Protein AF-A0A1M3JZM6-F1 (afdb_monomer)

Solvent-accessible surface area (backbone atoms only — not comparable to full-atom values): 5531 Å² total; per-residue (Å²): 134,84,77,76,79,85,70,76,58,92,86,54,74,55,68,68,52,48,51,19,42,54,63,40,50,57,94,58,58,71,65,56,55,50,51,37,51,48,56,57,56,74,65,57,52,53,99,90,44,80,66,83,76,86,51,59,87,61,45,38,72,78,74,34,61,72,69,45,24,52,50,41,49,37,26,22,59,58,29,72,74,68,43,57,63,93,70,68,126

Structure (mmCIF, N/CA/C/O backbone):
data_AF-A0A1M3JZM6-F1
#
_entry.id   AF-A0A1M3JZM6-F1
#
loop_
_atom_site.group_PDB
_atom_site.id
_atom_site.type_symbol
_atom_site.label_atom_id
_atom_site.label_alt_id
_atom_site.label_comp_id
_atom_site.label_asym_id
_atom_site.label_entity_id
_atom_site.label_seq_id
_atom_site.pdbx_PDB_ins_code
_atom_site.Cartn_x
_atom_site.Cartn_y
_atom_site.Cartn_z
_atom_site.occupancy
_atom_site.B_iso_or_equiv
_atom_site.auth_seq_id
_atom_site.auth_comp_id
_atom_site.auth_asym_id
_atom_site.auth_atom_id
_atom_site.pdbx_PDB_model_num
ATOM 1 N N . MET A 1 1 ? 5.981 42.603 3.646 1.00 43.94 1 MET A N 1
ATOM 2 C CA . MET A 1 1 ? 6.361 41.411 4.432 1.00 43.94 1 MET A CA 1
ATOM 3 C C . MET A 1 1 ? 6.289 40.217 3.505 1.00 43.94 1 MET A C 1
ATOM 5 O O . MET A 1 1 ? 5.199 39.807 3.128 1.00 43.94 1 MET A O 1
ATOM 9 N N . THR A 1 2 ? 7.436 39.746 3.034 1.00 48.28 2 THR A N 1
ATOM 10 C CA . THR A 1 2 ? 7.533 38.559 2.185 1.00 48.28 2 THR A CA 1
ATOM 11 C C . THR A 1 2 ? 7.270 37.357 3.084 1.00 48.28 2 THR A C 1
ATOM 13 O O . THR A 1 2 ? 8.067 37.069 3.969 1.00 48.28 2 THR A O 1
ATOM 16 N N . SER A 1 3 ? 6.112 36.713 2.942 1.00 56.09 3 SER A N 1
ATOM 17 C CA . SER A 1 3 ? 5.861 35.438 3.613 1.00 56.09 3 SER A CA 1
ATOM 18 C C . SER A 1 3 ? 6.816 34.417 3.003 1.00 56.09 3 SER A C 1
ATOM 20 O O . SER A 1 3 ? 6.647 34.025 1.847 1.00 56.09 3 SER A O 1
ATOM 22 N N . GLU A 1 4 ? 7.849 34.023 3.747 1.00 60.09 4 GLU A N 1
ATOM 23 C CA . GLU A 1 4 ? 8.590 32.810 3.421 1.00 60.09 4 GLU A CA 1
ATOM 24 C C . GLU A 1 4 ? 7.594 31.649 3.448 1.00 60.09 4 GLU A C 1
ATOM 26 O O . GLU A 1 4 ? 7.004 31.321 4.479 1.00 60.09 4 GLU A O 1
ATOM 31 N N . LYS A 1 5 ? 7.344 31.059 2.276 1.00 65.88 5 LYS A N 1
ATOM 32 C CA . LYS A 1 5 ? 6.562 29.831 2.165 1.00 65.88 5 LYS A CA 1
ATOM 33 C C . LYS A 1 5 ? 7.405 28.698 2.733 1.00 65.88 5 LYS A C 1
ATOM 35 O O . LYS A 1 5 ? 8.205 28.108 2.011 1.00 65.88 5 LYS A O 1
ATOM 40 N N . TYR A 1 6 ? 7.204 28.374 4.005 1.00 69.81 6 TYR A N 1
ATOM 41 C CA . TYR A 1 6 ? 7.677 27.109 4.550 1.00 69.81 6 TYR A CA 1
ATOM 42 C C . TYR A 1 6 ? 7.049 25.967 3.743 1.00 69.81 6 TYR A C 1
ATOM 44 O O . TYR A 1 6 ? 5.825 25.860 3.640 1.00 69.81 6 TYR A O 1
ATOM 52 N N . GLN A 1 7 ? 7.891 25.142 3.125 1.00 69.38 7 GLN A N 1
ATOM 53 C CA . GLN A 1 7 ? 7.482 23.903 2.475 1.00 69.38 7 GLN A CA 1
ATOM 54 C C . GLN A 1 7 ? 7.950 22.736 3.336 1.00 69.38 7 GLN A C 1
ATOM 56 O O . GLN A 1 7 ? 9.058 22.757 3.871 1.00 69.38 7 GLN A O 1
ATOM 61 N N . LEU A 1 8 ? 7.096 21.723 3.480 1.00 72.56 8 LEU A N 1
ATOM 62 C CA . LEU A 1 8 ? 7.500 20.459 4.085 1.00 72.56 8 LEU A CA 1
ATOM 63 C C . LEU A 1 8 ? 8.646 19.858 3.264 1.00 72.56 8 LEU A C 1
ATOM 65 O O . LEU A 1 8 ? 8.649 19.957 2.034 1.00 72.56 8 LEU A O 1
ATOM 69 N N . SER A 1 9 ? 9.612 19.232 3.939 1.00 76.19 9 SER A N 1
ATOM 70 C CA . SER A 1 9 ? 10.627 18.444 3.245 1.00 76.19 9 SER A CA 1
ATOM 71 C C . SER A 1 9 ? 9.951 17.327 2.449 1.00 76.19 9 SER A C 1
ATOM 73 O O . SER A 1 9 ? 8.905 16.816 2.848 1.00 76.19 9 SER A O 1
ATOM 75 N N . ALA A 1 10 ? 10.549 16.942 1.320 1.00 74.31 10 ALA A N 1
ATOM 76 C CA . ALA A 1 10 ? 9.972 15.953 0.405 1.00 74.31 10 ALA A CA 1
ATOM 77 C C . ALA A 1 10 ? 9.654 14.599 1.075 1.00 74.31 10 ALA A C 1
ATOM 79 O O . ALA A 1 10 ? 8.797 13.862 0.594 1.00 74.31 10 ALA A O 1
ATOM 80 N N . ASP A 1 11 ? 10.325 14.290 2.186 1.00 74.31 11 ASP A N 1
ATOM 81 C CA . ASP A 1 11 ? 10.135 13.059 2.954 1.00 74.31 11 ASP A CA 1
ATOM 82 C C . ASP A 1 11 ? 8.958 13.112 3.941 1.00 74.31 11 ASP A C 1
ATOM 84 O O . ASP A 1 11 ? 8.560 12.072 4.471 1.00 74.31 11 ASP A O 1
ATOM 88 N N . ILE A 1 12 ? 8.396 14.295 4.212 1.00 80.69 12 ILE A N 1
ATOM 89 C CA . ILE A 1 12 ? 7.246 14.444 5.104 1.00 80.69 12 ILE A CA 1
ATOM 90 C C . ILE A 1 12 ? 5.963 14.371 4.265 1.00 80.69 12 ILE A C 1
ATOM 92 O O . ILE A 1 12 ? 5.755 15.214 3.386 1.00 80.69 12 ILE A O 1
ATOM 96 N N . PRO A 1 13 ? 5.072 13.396 4.526 1.00 81.25 13 PRO A N 1
ATOM 97 C CA . PRO A 1 13 ? 3.816 13.298 3.800 1.00 81.25 13 PRO A CA 1
ATOM 98 C C . PRO A 1 13 ? 2.930 14.511 4.090 1.00 81.25 13 PRO A C 1
ATOM 100 O O . PRO A 1 13 ? 2.962 15.097 5.176 1.00 81.25 13 PRO A O 1
ATOM 103 N N . LYS A 1 14 ? 2.069 14.859 3.132 1.00 85.75 14 LYS A N 1
ATOM 104 C CA . LYS A 1 14 ? 1.005 15.833 3.390 1.00 85.75 14 LYS A CA 1
ATOM 105 C C . LYS A 1 14 ? 0.059 15.271 4.447 1.00 85.75 14 LYS A C 1
ATOM 107 O O . LYS A 1 14 ? -0.152 14.060 4.522 1.00 85.75 14 LYS A O 1
ATOM 112 N N . PHE A 1 15 ? -0.552 16.158 5.229 1.00 87.19 15 PHE A N 1
ATOM 113 C CA . PHE A 1 15 ? -1.483 15.761 6.287 1.00 87.19 15 PHE A CA 1
ATOM 114 C C . PHE A 1 15 ? -2.600 14.841 5.773 1.00 87.19 15 PHE A C 1
ATOM 116 O O . PHE A 1 15 ? -2.877 13.820 6.396 1.00 87.19 15 PHE A O 1
ATOM 123 N N . ASP A 1 16 ? -3.185 15.150 4.614 1.00 86.06 16 ASP A N 1
ATOM 124 C CA . ASP A 1 16 ? -4.252 14.335 4.022 1.00 86.06 16 ASP A CA 1
ATOM 125 C C . ASP A 1 16 ? -3.787 12.916 3.674 1.00 86.06 16 ASP A C 1
ATOM 127 O O . ASP A 1 16 ? -4.514 11.954 3.918 1.00 86.06 16 ASP A O 1
ATOM 131 N N . ASP A 1 17 ? -2.564 12.779 3.159 1.00 85.69 17 ASP A N 1
ATOM 132 C CA . ASP A 1 17 ? -1.982 11.490 2.786 1.00 85.69 17 ASP A CA 1
ATOM 133 C C . ASP A 1 17 ? -1.683 10.656 4.042 1.00 85.69 17 ASP A C 1
ATOM 135 O O . ASP A 1 17 ? -2.034 9.476 4.112 1.00 85.69 17 ASP A O 1
ATOM 139 N N . ALA A 1 18 ? -1.114 11.286 5.077 1.00 88.44 18 ALA A N 1
ATOM 140 C CA . ALA A 1 18 ? -0.867 10.652 6.370 1.00 88.44 18 ALA A CA 1
ATOM 141 C C . ALA A 1 18 ? -2.175 10.224 7.052 1.00 88.44 18 ALA A C 1
ATOM 143 O O . ALA A 1 18 ? -2.297 9.094 7.524 1.00 88.44 18 ALA A O 1
ATOM 144 N N . ARG A 1 19 ? -3.187 11.098 7.064 1.00 89.94 19 ARG A N 1
ATOM 145 C CA . ARG A 1 19 ? -4.509 10.803 7.624 1.00 89.94 19 ARG A CA 1
ATOM 146 C C . A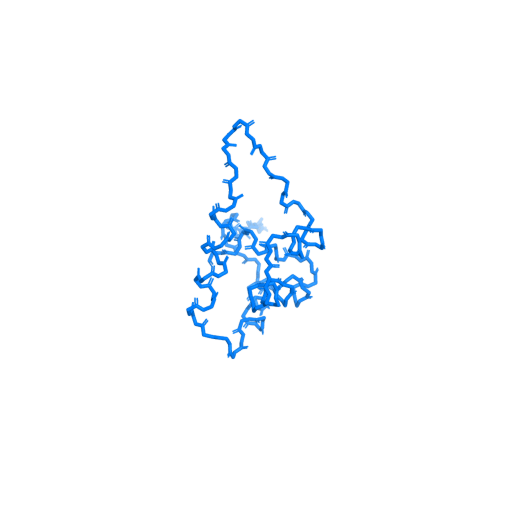RG A 1 19 ? -5.181 9.650 6.884 1.00 89.94 19 ARG A C 1
ATOM 148 O O . ARG A 1 19 ? -5.727 8.755 7.525 1.00 89.94 19 ARG A O 1
ATOM 155 N N . ALA A 1 20 ? -5.140 9.653 5.553 1.00 87.44 20 ALA A N 1
ATOM 156 C CA . ALA A 1 20 ? -5.704 8.575 4.752 1.00 87.44 20 ALA A CA 1
ATOM 157 C C . ALA A 1 20 ? -5.000 7.238 5.007 1.00 87.44 20 ALA A C 1
ATOM 159 O O . ALA A 1 20 ? -5.667 6.211 5.140 1.00 87.44 20 ALA A O 1
ATOM 160 N N . PHE A 1 21 ? -3.672 7.256 5.136 1.00 88.56 21 PHE A N 1
ATOM 161 C CA . PHE A 1 21 ? -2.898 6.081 5.517 1.00 88.56 21 PHE A CA 1
ATOM 162 C C . PHE A 1 21 ? -3.307 5.550 6.898 1.00 88.56 21 PHE A C 1
ATOM 164 O O . PHE A 1 21 ? -3.596 4.362 7.018 1.00 88.56 21 PHE A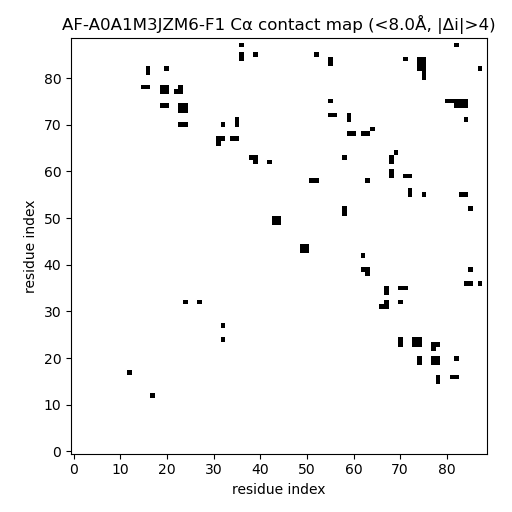 O 1
ATOM 171 N N . LEU A 1 22 ? -3.415 6.419 7.912 1.00 90.00 22 LEU A N 1
ATOM 172 C CA . LEU A 1 22 ? -3.830 6.030 9.267 1.00 90.00 22 LEU A CA 1
ATOM 173 C C . LEU A 1 22 ? -5.218 5.371 9.283 1.00 90.00 22 LEU A C 1
ATOM 175 O O . LEU A 1 22 ? -5.390 4.330 9.908 1.00 90.00 22 LEU A O 1
ATOM 179 N N . ILE A 1 23 ? -6.180 5.917 8.534 1.00 89.81 23 ILE A N 1
ATOM 180 C CA . ILE A 1 23 ? -7.519 5.320 8.376 1.00 89.81 23 ILE A CA 1
ATOM 181 C C . ILE A 1 23 ? -7.442 3.970 7.645 1.00 89.81 23 ILE A C 1
ATOM 183 O O . ILE A 1 23 ? -8.182 3.034 7.949 1.00 89.81 23 ILE A O 1
ATOM 187 N N . ALA A 1 24 ? -6.553 3.837 6.660 1.00 87.50 24 ALA A N 1
ATOM 188 C CA . ALA A 1 24 ? -6.397 2.592 5.921 1.00 87.50 24 ALA A CA 1
ATOM 189 C C . ALA A 1 24 ? -5.834 1.461 6.793 1.00 87.50 24 ALA A C 1
ATOM 191 O O . ALA A 1 24 ? -6.276 0.321 6.663 1.00 87.50 24 ALA A O 1
ATOM 192 N N . ILE A 1 25 ? -4.905 1.757 7.698 1.00 88.50 25 ILE A N 1
ATOM 193 C CA . ILE A 1 25 ? -4.312 0.749 8.589 1.00 88.50 25 ILE A CA 1
ATOM 194 C C . ILE A 1 25 ? -5.081 0.573 9.905 1.00 88.50 25 ILE A C 1
ATOM 196 O O . ILE A 1 25 ? -4.731 -0.290 10.704 1.00 88.50 25 ILE A O 1
ATOM 200 N N . GLU A 1 26 ? -6.131 1.362 10.137 1.00 90.75 26 GLU A N 1
ATOM 201 C CA . GLU A 1 26 ? -6.961 1.254 11.335 1.00 90.75 26 GLU A CA 1
ATOM 202 C C . GLU A 1 26 ? -7.524 -0.169 11.493 1.00 90.75 26 GLU A C 1
ATOM 204 O O . GLU A 1 26 ? -8.089 -0.745 10.552 1.00 90.75 26 GLU A O 1
ATOM 209 N N . GLY A 1 27 ? -7.338 -0.731 12.693 1.00 90.38 27 GLY A N 1
ATOM 210 C CA . GLY A 1 27 ? -7.740 -2.092 13.053 1.00 90.38 27 GLY A CA 1
ATOM 211 C C . GLY A 1 27 ? -6.810 -3.204 12.553 1.00 90.38 27 GLY A C 1
ATOM 212 O O . GLY A 1 27 ? -7.017 -4.364 12.905 1.00 90.38 27 GLY A O 1
ATOM 213 N N . GLU A 1 28 ? -5.781 -2.886 11.765 1.00 91.50 28 GLU A N 1
ATOM 214 C CA . GLU A 1 28 ? -4.794 -3.862 11.301 1.00 91.50 28 GLU A CA 1
ATOM 215 C C . GLU A 1 28 ? -3.629 -3.970 12.293 1.00 91.50 28 GLU A C 1
ATOM 217 O O . GLU A 1 28 ? -3.203 -2.990 12.906 1.00 91.50 28 GLU A O 1
ATOM 222 N N . SER A 1 29 ? -3.070 -5.171 12.449 1.00 92.06 29 SER A N 1
ATOM 223 C CA . SER A 1 29 ? -1.871 -5.346 13.266 1.00 92.06 29 SER A CA 1
ATOM 224 C C . SER A 1 29 ? -0.636 -4.775 12.566 1.00 92.06 29 SER A C 1
ATOM 226 O O . SER A 1 29 ? -0.457 -4.890 11.350 1.00 92.06 29 SER A O 1
ATOM 228 N N . GLN A 1 30 ? 0.296 -4.250 13.364 1.00 90.81 30 GLN A N 1
ATOM 229 C CA . GLN A 1 30 ? 1.606 -3.810 12.876 1.00 90.81 30 GLN A CA 1
ATOM 230 C C . GLN A 1 30 ? 2.357 -4.929 12.128 1.00 90.81 30 GLN A C 1
ATOM 232 O O . GLN A 1 30 ? 3.132 -4.650 11.210 1.00 90.81 30 GLN A O 1
ATOM 237 N N . SER A 1 31 ? 2.125 -6.197 12.493 1.00 93.44 31 SER A N 1
ATOM 238 C CA . SER A 1 31 ? 2.742 -7.346 11.824 1.00 93.44 31 SER A CA 1
ATOM 239 C C . 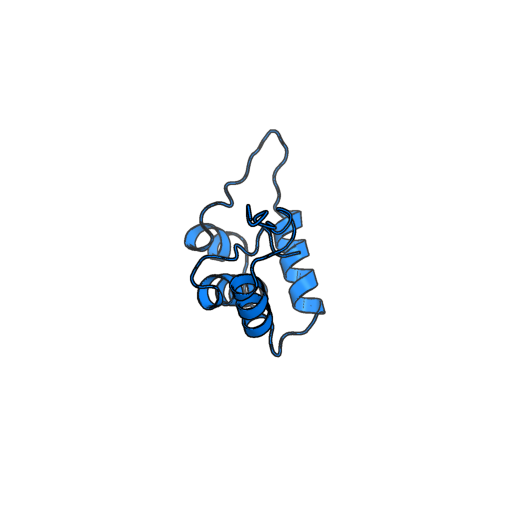SER A 1 31 ? 2.337 -7.444 10.353 1.00 93.44 31 SER A C 1
ATOM 241 O O . SER A 1 31 ? 3.211 -7.616 9.513 1.00 93.44 31 SER A O 1
ATOM 243 N N . ILE A 1 32 ? 1.062 -7.226 10.016 1.00 92.50 32 ILE A N 1
ATOM 244 C CA . ILE A 1 32 ? 0.578 -7.290 8.626 1.00 92.50 32 ILE A CA 1
ATOM 245 C C . ILE A 1 32 ? 1.186 -6.164 7.800 1.00 92.50 32 ILE A C 1
ATOM 247 O O . ILE A 1 32 ? 1.581 -6.378 6.657 1.00 92.50 32 ILE 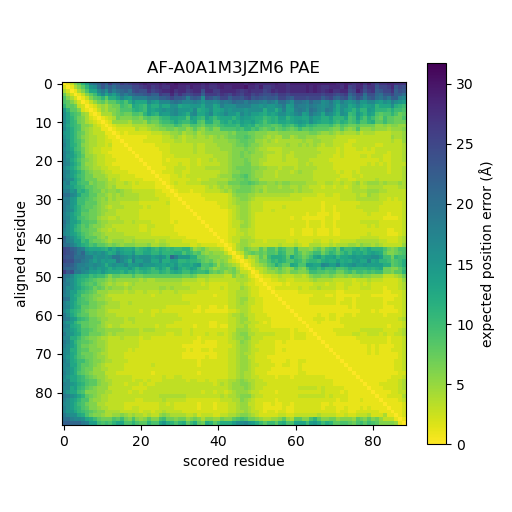A O 1
ATOM 251 N N . TYR A 1 33 ? 1.307 -4.967 8.377 1.00 92.00 33 TYR A N 1
ATOM 252 C CA . TYR A 1 33 ? 1.983 -3.860 7.707 1.00 92.00 33 TYR A CA 1
ATOM 253 C C . TYR A 1 33 ? 3.458 -4.192 7.421 1.00 92.00 33 TYR A C 1
ATOM 255 O O . TYR A 1 33 ? 3.957 -3.968 6.313 1.00 92.00 33 TYR A O 1
ATOM 263 N N . ARG A 1 34 ? 4.162 -4.799 8.386 1.00 93.38 34 ARG A N 1
ATOM 264 C CA . ARG A 1 34 ? 5.531 -5.300 8.180 1.00 93.38 34 ARG A CA 1
ATOM 265 C C . ARG A 1 34 ? 5.601 -6.392 7.115 1.00 93.38 34 ARG A C 1
ATOM 267 O O . ARG A 1 34 ? 6.486 -6.350 6.268 1.00 93.38 34 ARG A O 1
ATOM 274 N N . GLU A 1 35 ? 4.682 -7.348 7.127 1.00 95.31 35 GLU A N 1
ATOM 275 C CA . GLU A 1 35 ? 4.613 -8.410 6.119 1.00 95.31 35 GLU A CA 1
ATOM 276 C C . GLU A 1 35 ? 4.369 -7.836 4.721 1.00 95.31 35 GLU A C 1
ATOM 278 O O . GLU A 1 35 ? 5.089 -8.181 3.788 1.00 95.31 35 GLU A O 1
ATOM 283 N N . MET A 1 36 ? 3.429 -6.897 4.582 1.00 95.12 36 MET A N 1
ATOM 284 C CA . MET A 1 36 ? 3.129 -6.205 3.327 1.00 95.12 36 MET A CA 1
ATOM 285 C C . MET A 1 36 ? 4.363 -5.469 2.796 1.00 95.12 36 MET A C 1
ATOM 287 O O . MET A 1 36 ? 4.758 -5.657 1.646 1.00 95.12 36 MET A O 1
ATOM 291 N N . THR A 1 37 ? 5.007 -4.656 3.637 1.00 93.31 37 THR A N 1
ATOM 292 C CA . THR A 1 37 ? 6.201 -3.896 3.237 1.00 93.31 37 THR A CA 1
ATOM 293 C C . THR A 1 37 ? 7.376 -4.811 2.886 1.00 93.31 37 THR A C 1
ATOM 295 O O . THR A 1 37 ? 8.088 -4.532 1.919 1.00 93.31 37 THR A O 1
ATOM 298 N N . ASN A 1 38 ? 7.559 -5.926 3.597 1.00 94.00 38 ASN A N 1
ATOM 299 C CA . ASN A 1 38 ? 8.568 -6.934 3.272 1.00 94.00 38 ASN A CA 1
ATOM 300 C C . ASN A 1 38 ? 8.258 -7.661 1.958 1.00 94.00 38 ASN A C 1
ATOM 302 O O . ASN A 1 38 ? 9.158 -7.807 1.136 1.00 94.00 38 ASN A O 1
ATOM 306 N N . ALA A 1 39 ? 7.003 -8.052 1.721 1.00 94.75 39 ALA A N 1
ATOM 307 C CA . ALA A 1 39 ? 6.581 -8.702 0.482 1.00 94.75 39 ALA A CA 1
ATOM 308 C C . ALA A 1 39 ? 6.805 -7.797 -0.739 1.00 94.75 39 ALA A C 1
ATOM 310 O O . ALA A 1 39 ? 7.330 -8.249 -1.754 1.00 94.75 39 ALA A O 1
ATOM 311 N N . ILE A 1 40 ? 6.489 -6.503 -0.625 1.00 93.75 40 ILE A N 1
ATOM 312 C CA . ILE A 1 40 ? 6.755 -5.517 -1.682 1.00 93.75 40 ILE A CA 1
ATOM 313 C C . ILE A 1 40 ? 8.266 -5.320 -1.882 1.00 93.75 40 ILE A C 1
ATOM 315 O O . ILE A 1 40 ? 8.743 -5.236 -3.014 1.00 93.75 40 ILE A O 1
ATOM 319 N N . ARG A 1 41 ? 9.050 -5.245 -0.796 1.00 90.25 41 ARG A N 1
ATOM 320 C CA . ARG A 1 41 ? 10.514 -5.093 -0.871 1.00 90.25 41 ARG A CA 1
ATOM 321 C C . ARG A 1 41 ? 11.198 -6.311 -1.487 1.00 90.25 41 ARG A C 1
ATOM 323 O O . ARG A 1 41 ? 12.118 -6.114 -2.271 1.00 90.25 41 ARG A O 1
ATOM 330 N N . GLY A 1 42 ? 10.747 -7.522 -1.165 1.00 90.50 42 GLY A N 1
ATOM 331 C CA . GLY A 1 42 ? 11.298 -8.777 -1.686 1.00 90.50 42 GLY A CA 1
ATOM 332 C C . GLY A 1 42 ? 11.065 -8.980 -3.183 1.00 90.50 42 GLY A C 1
ATOM 333 O O . GLY A 1 42 ? 11.748 -9.781 -3.805 1.00 90.50 42 GLY A O 1
ATOM 334 N N . GLN A 1 43 ? 10.141 -8.220 -3.768 1.00 89.06 43 GLN A N 1
ATOM 335 C CA . GLN A 1 43 ? 9.854 -8.223 -5.202 1.00 89.06 43 GLN A CA 1
ATOM 336 C C . GLN A 1 43 ? 10.517 -7.062 -5.950 1.00 89.06 43 GLN A C 1
ATOM 338 O O . GLN A 1 43 ? 10.252 -6.856 -7.135 1.00 89.06 43 GLN A O 1
ATOM 343 N N . ARG A 1 44 ? 11.355 -6.263 -5.275 1.00 79.19 44 ARG A N 1
ATOM 344 C CA . ARG A 1 44 ? 12.171 -5.254 -5.953 1.00 79.19 44 ARG A CA 1
ATOM 345 C C . ARG A 1 44 ? 13.157 -5.987 -6.859 1.00 79.19 44 ARG A C 1
ATOM 347 O O . ARG A 1 44 ? 13.956 -6.777 -6.370 1.00 79.19 44 ARG A O 1
ATOM 354 N N . GLY A 1 45 ? 13.076 -5.720 -8.160 1.00 69.88 45 GLY A N 1
ATOM 355 C CA . GLY A 1 45 ? 14.068 -6.200 -9.115 1.00 69.88 45 GLY A CA 1
ATOM 356 C C . GLY A 1 45 ? 15.462 -5.633 -8.835 1.00 69.88 45 GLY A C 1
ATOM 357 O O . GLY A 1 45 ? 15.668 -4.843 -7.906 1.00 69.88 45 GLY A O 1
ATOM 358 N N . SER A 1 46 ? 16.435 -6.049 -9.637 1.00 71.38 46 SER A N 1
ATOM 359 C CA . SER A 1 46 ? 17.787 -5.490 -9.602 1.00 71.38 46 SER A CA 1
ATOM 360 C C . SER A 1 46 ? 17.842 -4.171 -10.387 1.00 71.38 46 SER A C 1
ATOM 362 O O . SER A 1 46 ? 16.938 -3.885 -11.171 1.00 71.38 46 SER A O 1
ATOM 364 N N . PRO A 1 47 ? 18.904 -3.357 -10.249 1.00 69.56 47 PRO A N 1
ATOM 365 C CA . PRO A 1 47 ? 19.117 -2.199 -11.124 1.00 69.56 47 PRO A CA 1
ATOM 366 C C . PRO A 1 47 ? 19.084 -2.530 -12.630 1.00 69.56 47 PRO A C 1
ATOM 368 O O . PRO A 1 47 ? 18.851 -1.642 -13.444 1.00 69.56 47 PRO A O 1
ATOM 371 N N . GLN A 1 48 ? 19.321 -3.794 -12.996 1.00 74.38 48 GLN A N 1
ATOM 372 C CA . GLN A 1 48 ? 19.279 -4.311 -14.363 1.00 74.38 48 GLN A CA 1
ATOM 373 C C . GLN A 1 48 ? 17.886 -4.805 -14.794 1.00 74.38 48 GLN A C 1
ATOM 375 O O . GLN A 1 48 ? 17.665 -4.984 -15.987 1.00 74.38 48 GLN A O 1
ATOM 380 N N . ASP A 1 49 ? 16.957 -5.002 -13.855 1.00 74.38 49 ASP A N 1
ATOM 381 C CA . ASP A 1 49 ? 15.588 -5.459 -14.109 1.00 74.38 49 ASP A CA 1
ATOM 382 C C . ASP A 1 49 ? 14.593 -4.589 -13.327 1.00 74.38 49 ASP A C 1
ATOM 384 O O . ASP A 1 49 ? 14.147 -4.901 -12.216 1.00 74.38 49 ASP A O 1
ATOM 388 N N . ASN A 1 50 ? 14.307 -3.412 -13.888 1.00 75.31 50 ASN A N 1
ATOM 389 C CA . ASN A 1 50 ? 13.440 -2.431 -13.251 1.00 75.31 50 ASN A CA 1
ATOM 390 C C . ASN A 1 50 ? 11.976 -2.862 -13.331 1.00 75.31 50 ASN A C 1
ATOM 392 O O . ASN A 1 50 ? 11.301 -2.718 -14.348 1.00 75.31 50 ASN A O 1
ATOM 396 N N . VAL A 1 51 ? 11.460 -3.305 -12.192 1.00 84.38 51 VAL A N 1
ATOM 397 C CA . VAL A 1 51 ? 10.038 -3.585 -12.018 1.00 84.38 51 VAL A CA 1
ATOM 398 C C . VAL A 1 51 ? 9.226 -2.285 -12.037 1.00 84.38 51 VAL A C 1
ATOM 400 O O . VAL A 1 51 ? 9.516 -1.352 -11.284 1.00 84.38 51 VAL A O 1
ATOM 403 N N . ASN A 1 52 ? 8.167 -2.239 -12.850 1.00 88.88 52 ASN A N 1
ATOM 404 C CA . ASN A 1 52 ? 7.215 -1.129 -12.868 1.00 88.88 52 ASN A CA 1
ATOM 405 C C . 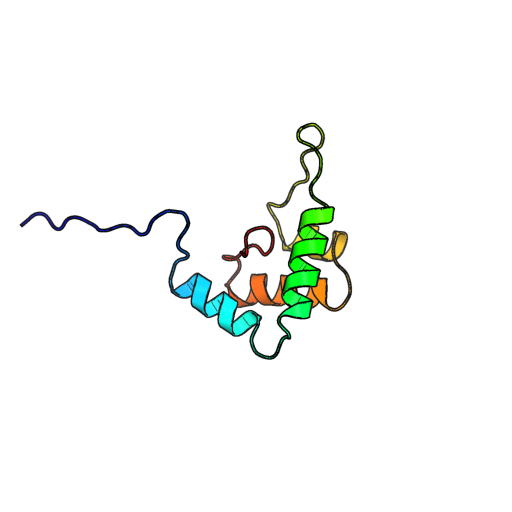ASN A 1 52 ? 6.304 -1.163 -11.624 1.00 88.88 52 ASN A C 1
ATOM 407 O O . ASN A 1 52 ? 5.567 -2.123 -11.410 1.00 88.88 52 ASN A O 1
ATOM 411 N N . TRP A 1 53 ? 6.339 -0.093 -10.824 1.00 91.88 53 TRP A N 1
ATOM 412 C CA . TRP A 1 53 ? 5.514 0.091 -9.617 1.00 91.88 53 TRP A CA 1
ATOM 413 C C . TRP A 1 53 ? 4.523 1.260 -9.734 1.00 91.88 53 TRP A C 1
ATOM 415 O O . TRP A 1 53 ? 3.914 1.666 -8.739 1.00 91.88 53 TRP A O 1
ATOM 425 N N . THR A 1 54 ? 4.390 1.838 -10.929 1.00 92.75 54 THR A N 1
ATOM 426 C CA . THR A 1 54 ? 3.694 3.114 -11.142 1.00 92.75 54 THR A CA 1
ATOM 427 C C . THR A 1 54 ? 2.184 2.991 -10.969 1.00 92.75 54 THR A C 1
ATOM 429 O O . THR A 1 54 ? 1.576 3.913 -10.436 1.00 92.75 54 THR A O 1
ATOM 432 N N . ASN A 1 55 ? 1.588 1.857 -11.361 1.00 95.50 55 ASN A N 1
ATOM 433 C CA . ASN A 1 55 ? 0.141 1.644 -11.300 1.00 95.50 55 ASN A CA 1
ATOM 434 C C . ASN A 1 55 ? -0.252 0.555 -10.279 1.00 95.50 55 ASN A C 1
ATOM 436 O O . ASN A 1 55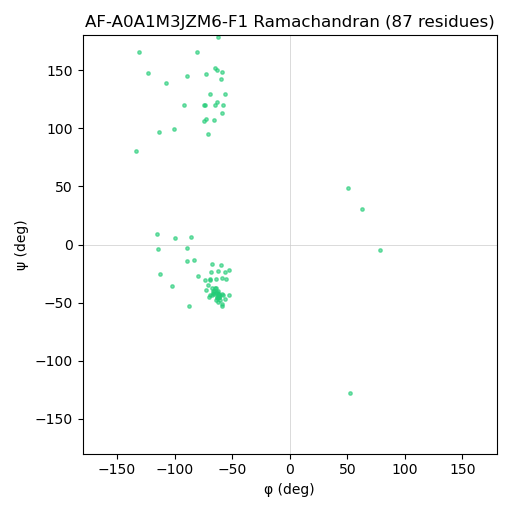 ? -0.220 -0.630 -10.618 1.00 95.50 55 ASN A O 1
ATOM 440 N N . PRO A 1 56 ? -0.643 0.921 -9.040 1.00 96.56 56 PRO A N 1
ATOM 441 C CA . PRO A 1 56 ? -1.085 -0.041 -8.030 1.00 96.56 56 PRO A CA 1
ATOM 442 C C . PRO A 1 56 ? -2.280 -0.897 -8.436 1.00 96.56 56 PRO A C 1
ATOM 444 O O . PRO A 1 56 ? -2.353 -2.044 -8.005 1.00 96.56 56 PRO A O 1
ATOM 447 N N . ASN A 1 57 ? -3.164 -0.401 -9.304 1.00 97.31 57 ASN A N 1
ATOM 448 C CA . ASN A 1 57 ? -4.290 -1.202 -9.790 1.00 97.31 57 ASN A CA 1
ATOM 449 C C . ASN A 1 57 ? -3.832 -2.424 -10.598 1.00 97.31 57 ASN A C 1
ATOM 451 O O . ASN A 1 57 ? -4.513 -3.443 -10.584 1.00 97.31 57 ASN A O 1
ATOM 455 N N . GLU A 1 58 ? -2.682 -2.328 -11.269 1.00 96.38 58 GLU A N 1
ATOM 456 C CA . GLU A 1 58 ? -2.092 -3.427 -12.037 1.00 96.38 58 GLU A CA 1
ATOM 457 C C . GLU A 1 58 ? -1.201 -4.301 -11.154 1.00 96.38 58 GLU A C 1
ATOM 459 O O . GLU A 1 58 ? -1.392 -5.508 -11.074 1.00 96.38 58 GLU A O 1
ATOM 464 N N . TRP A 1 59 ? -0.241 -3.708 -10.435 1.00 95.69 59 TRP A N 1
ATOM 465 C CA . TRP A 1 59 ? 0.767 -4.529 -9.763 1.00 95.69 59 TRP A CA 1
ATOM 466 C C . TRP A 1 59 ? 0.289 -5.148 -8.447 1.00 95.69 59 TRP A C 1
ATOM 468 O O . TRP A 1 59 ? 0.821 -6.189 -8.072 1.00 95.69 59 TRP A O 1
ATOM 478 N N . ILE A 1 60 ? -0.667 -4.553 -7.716 1.00 97.00 60 ILE A N 1
ATOM 479 C CA . ILE A 1 60 ? -1.154 -5.139 -6.452 1.00 97.00 60 ILE A CA 1
ATOM 480 C C . ILE A 1 60 ? -1.729 -6.550 -6.667 1.00 97.00 60 ILE A C 1
ATOM 482 O O . ILE A 1 60 ? -1.292 -7.450 -5.945 1.00 97.00 60 ILE A O 1
ATOM 486 N N . PRO A 1 61 ? -2.678 -6.781 -7.597 1.00 96.69 61 PRO A N 1
ATOM 487 C CA . PRO A 1 61 ? -3.259 -8.109 -7.789 1.00 96.69 61 PRO A CA 1
ATOM 488 C C . PRO A 1 61 ? -2.258 -9.108 -8.382 1.00 96.69 61 PRO A C 1
ATOM 490 O O . PRO A 1 61 ? -2.331 -10.290 -8.055 1.00 96.69 61 PRO A O 1
ATOM 493 N N . ASP A 1 62 ? -1.294 -8.641 -9.178 1.00 95.06 62 ASP A N 1
ATOM 494 C CA . ASP A 1 62 ? -0.272 -9.500 -9.787 1.00 95.06 62 ASP A CA 1
ATOM 495 C C . ASP A 1 62 ? 0.784 -9.983 -8.781 1.00 95.06 62 ASP A C 1
ATOM 497 O O . ASP A 1 62 ? 1.377 -11.050 -8.940 1.00 95.06 62 ASP A O 1
ATOM 501 N N . ARG A 1 63 ? 1.063 -9.178 -7.750 1.00 94.75 63 ARG A N 1
ATOM 502 C CA . ARG A 1 63 ? 2.231 -9.354 -6.866 1.00 94.75 63 ARG A CA 1
ATOM 503 C C . ARG A 1 63 ? 1.888 -9.749 -5.449 1.00 94.75 63 ARG A C 1
ATOM 505 O O . ARG A 1 63 ? 2.733 -10.292 -4.736 1.00 94.75 63 ARG A O 1
ATOM 512 N N . LEU A 1 64 ? 0.694 -9.400 -4.998 1.00 96.44 64 LEU A N 1
ATOM 513 C CA . LEU A 1 64 ? 0.249 -9.637 -3.639 1.00 96.44 64 LEU A CA 1
ATOM 514 C C . LEU A 1 64 ? -1.036 -10.445 -3.672 1.00 96.44 64 LEU A C 1
ATOM 516 O O . LEU A 1 64 ? -1.899 -10.269 -4.526 1.00 96.44 64 LEU A O 1
ATOM 520 N N . SER A 1 65 ? -1.206 -11.282 -2.659 1.00 95.62 65 SER A N 1
ATOM 521 C CA . SER A 1 65 ? -2.404 -12.088 -2.487 1.00 95.62 65 SER A CA 1
ATOM 522 C C . SER A 1 65 ? -2.943 -11.966 -1.064 1.00 95.62 65 SER A C 1
ATOM 524 O O . SER A 1 65 ? -2.298 -11.421 -0.158 1.00 95.62 65 SER A O 1
ATOM 526 N N . GLY A 1 66 ? -4.182 -12.424 -0.882 1.00 96.06 66 GLY A N 1
ATOM 527 C CA . GLY A 1 66 ? -4.847 -12.469 0.414 1.00 96.06 66 GLY A CA 1
ATOM 528 C C . GLY A 1 66 ? -4.835 -11.124 1.143 1.00 96.06 66 GLY A C 1
ATOM 529 O O . GLY A 1 66 ? -5.236 -10.086 0.613 1.00 96.06 66 GLY A O 1
ATOM 530 N N . ARG A 1 67 ? -4.374 -11.146 2.395 1.00 95.25 67 ARG A N 1
ATOM 531 C CA . ARG A 1 67 ? -4.442 -9.988 3.297 1.00 95.25 67 ARG A CA 1
ATOM 532 C C . ARG A 1 67 ? -3.511 -8.847 2.894 1.00 95.25 67 ARG A C 1
ATOM 534 O O . ARG A 1 67 ? -3.863 -7.693 3.115 1.00 95.25 67 ARG A O 1
ATOM 541 N N . LEU A 1 68 ? -2.369 -9.147 2.273 1.00 95.75 68 LEU A N 1
ATOM 542 C CA . LEU A 1 68 ? -1.399 -8.125 1.866 1.00 95.75 68 LEU A CA 1
ATOM 543 C C . LEU A 1 68 ? -1.907 -7.321 0.666 1.00 95.75 68 LEU A C 1
ATOM 545 O O . LEU A 1 68 ? -1.770 -6.098 0.639 1.00 95.75 68 LEU A O 1
ATOM 549 N N . SER A 1 69 ? -2.556 -8.002 -0.284 1.00 96.75 69 SER A N 1
ATOM 550 C CA . SER A 1 69 ? -3.250 -7.358 -1.402 1.00 96.75 69 SER A CA 1
ATOM 551 C C . SER A 1 69 ? -4.411 -6.499 -0.902 1.00 96.75 69 SER A C 1
ATOM 553 O O . SER A 1 69 ? -4.482 -5.313 -1.217 1.00 96.75 69 SER A O 1
ATOM 555 N N . LYS A 1 70 ? -5.247 -7.046 -0.005 1.00 95.69 70 LYS A N 1
ATOM 556 C CA . LYS A 1 70 ? -6.359 -6.306 0.613 1.00 95.69 70 LYS A CA 1
ATOM 557 C C . LYS A 1 70 ? -5.892 -5.032 1.323 1.00 95.69 70 LYS A C 1
ATOM 559 O O . LYS A 1 70 ? -6.501 -3.982 1.131 1.00 95.69 70 LYS A O 1
ATOM 564 N N . LEU A 1 71 ? -4.828 -5.107 2.126 1.00 95.06 71 LEU A N 1
ATOM 565 C CA . LEU A 1 71 ? -4.285 -3.935 2.816 1.00 95.06 71 LEU A CA 1
ATOM 566 C C . LEU A 1 71 ? -3.698 -2.915 1.829 1.00 95.06 71 LEU A 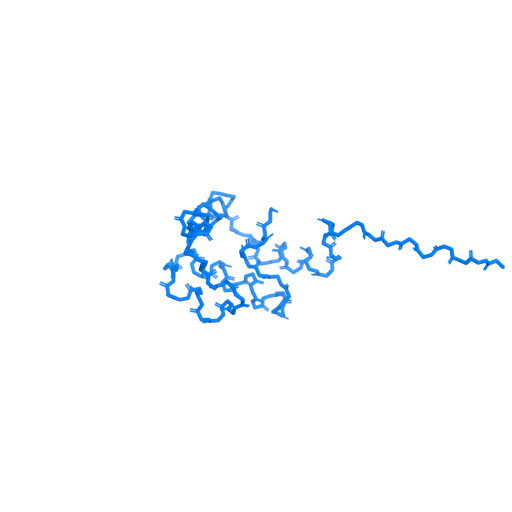C 1
ATOM 568 O O . LEU A 1 71 ? -3.964 -1.723 1.960 1.00 95.06 71 LEU A O 1
ATOM 572 N N . SER A 1 72 ? -2.966 -3.379 0.813 1.00 95.81 72 SER A N 1
ATOM 573 C CA . SER A 1 72 ? -2.384 -2.508 -0.218 1.00 95.81 72 SER A CA 1
ATOM 574 C C . SER A 1 72 ? -3.462 -1.750 -0.992 1.00 95.81 72 SER A C 1
ATOM 576 O O . SER A 1 72 ? -3.366 -0.532 -1.143 1.00 95.81 72 SER A O 1
ATOM 578 N N . PHE A 1 73 ? -4.533 -2.437 -1.399 1.00 96.56 73 PHE A N 1
ATOM 579 C CA . PHE A 1 73 ? -5.690 -1.796 -2.018 1.00 96.56 73 PHE A CA 1
ATOM 580 C C . PHE A 1 73 ? -6.394 -0.838 -1.060 1.00 96.56 73 PHE A C 1
ATOM 582 O O . PHE A 1 73 ? -6.734 0.270 -1.455 1.00 96.56 73 PHE A O 1
ATOM 589 N N . LYS A 1 74 ? -6.568 -1.203 0.217 1.00 94.75 74 LYS A N 1
ATOM 590 C CA . LYS A 1 74 ? -7.185 -0.309 1.209 1.00 94.75 74 LYS A CA 1
ATOM 591 C C . LYS A 1 74 ? -6.405 1.004 1.336 1.00 94.75 74 LYS A 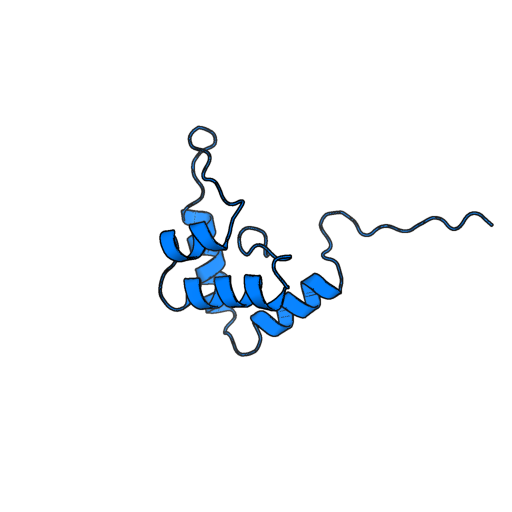C 1
ATOM 593 O O . LYS A 1 74 ? -7.030 2.058 1.344 1.00 94.75 74 LYS A O 1
ATOM 598 N N . VAL A 1 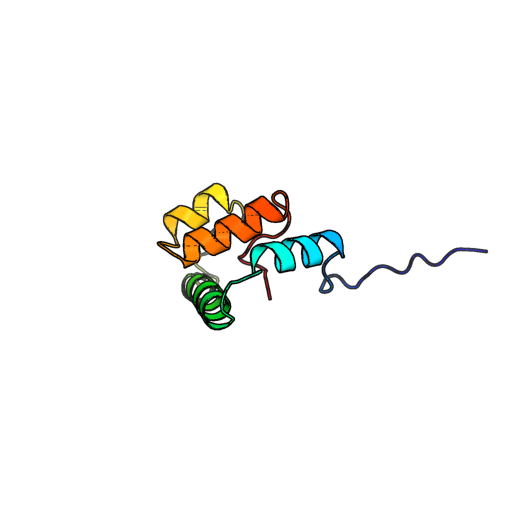75 ? -5.071 0.960 1.387 1.00 93.44 75 VAL A N 1
ATOM 599 C CA . VAL A 1 75 ? -4.211 2.161 1.412 1.00 93.44 75 VAL A CA 1
ATOM 600 C C . VAL A 1 75 ? -4.364 2.987 0.132 1.00 93.44 75 VAL A C 1
ATOM 602 O O . VAL A 1 75 ? -4.551 4.205 0.199 1.00 93.44 75 VAL A O 1
ATOM 605 N N . TRP A 1 76 ? -4.335 2.332 -1.027 1.00 95.50 76 TRP A N 1
ATOM 606 C CA . TRP A 1 76 ? -4.461 2.986 -2.328 1.00 95.50 76 TRP A CA 1
ATOM 607 C C . TRP A 1 76 ? -5.818 3.684 -2.508 1.00 95.50 76 TRP A C 1
ATOM 609 O O . TRP A 1 76 ? -5.870 4.876 -2.806 1.00 95.50 76 TRP A O 1
ATOM 619 N N . GLU A 1 77 ? -6.913 2.984 -2.222 1.00 94.00 77 GLU A N 1
ATOM 620 C CA . GLU A 1 77 ? -8.279 3.494 -2.367 1.00 94.00 77 GLU A CA 1
ATOM 621 C C . GLU A 1 77 ? -8.613 4.566 -1.321 1.00 94.00 77 GLU A C 1
ATOM 623 O O . GLU A 1 77 ? -9.143 5.628 -1.650 1.00 94.00 77 GLU A O 1
ATOM 628 N N . LYS A 1 78 ? -8.271 4.347 -0.042 1.00 90.94 78 LYS A N 1
ATOM 629 C CA . LYS A 1 78 ? -8.593 5.306 1.034 1.00 90.94 78 LYS A CA 1
ATOM 630 C C . LYS A 1 78 ? -7.817 6.612 0.923 1.00 90.94 78 LYS A C 1
ATOM 632 O O . LYS A 1 78 ? -8.284 7.628 1.432 1.00 90.94 78 LYS A O 1
ATOM 637 N N . SER A 1 79 ? -6.667 6.595 0.255 1.00 88.50 79 SER A N 1
ATOM 638 C CA . SER A 1 79 ? -5.904 7.802 -0.065 1.00 88.50 79 SER A CA 1
ATOM 639 C C . SER A 1 79 ? -6.350 8.495 -1.346 1.00 88.50 79 SER A C 1
ATOM 641 O O . SER A 1 79 ? -5.702 9.456 -1.754 1.00 88.50 79 SER A O 1
ATOM 643 N N . ASN A 1 80 ? -7.446 8.050 -1.973 1.00 91.06 80 ASN A N 1
ATOM 644 C CA . ASN A 1 80 ? -7.882 8.542 -3.278 1.00 91.06 80 ASN A CA 1
ATOM 645 C C . ASN A 1 80 ? -6.725 8.495 -4.286 1.00 91.06 80 ASN A C 1
ATOM 647 O O . ASN A 1 80 ? -6.403 9.494 -4.935 1.00 91.06 80 ASN A O 1
ATOM 651 N N . HIS A 1 81 ? -6.045 7.346 -4.334 1.00 92.94 81 HIS A N 1
ATOM 652 C CA . HIS A 1 81 ? -4.973 7.074 -5.285 1.00 92.94 81 HIS A CA 1
ATOM 653 C C . HIS A 1 81 ? -3.757 8.008 -5.145 1.00 92.94 81 HIS A C 1
ATOM 655 O O . HIS A 1 81 ? -3.060 8.295 -6.116 1.00 92.94 81 HIS A O 1
ATOM 661 N N . LYS A 1 82 ? -3.482 8.492 -3.925 1.00 88.94 82 LYS A N 1
ATOM 662 C CA . LYS A 1 82 ? -2.320 9.355 -3.629 1.00 88.94 82 LYS A CA 1
ATOM 663 C C . LYS A 1 82 ? -1.173 8.613 -2.955 1.00 88.94 82 LYS A C 1
ATOM 665 O O . LYS A 1 82 ? -0.009 8.903 -3.222 1.00 88.94 82 LYS A O 1
ATOM 670 N N . VAL A 1 83 ? -1.480 7.644 -2.093 1.00 90.25 83 VAL A N 1
ATOM 671 C CA . VAL A 1 83 ? -0.476 6.880 -1.347 1.00 90.25 83 VAL A CA 1
ATOM 672 C C . VAL A 1 83 ? -0.266 5.537 -2.024 1.00 90.25 83 VAL A C 1
ATOM 674 O O . VAL A 1 83 ? -1.021 4.589 -1.824 1.00 90.25 83 VAL A O 1
ATOM 677 N N . ASN A 1 84 ? 0.797 5.447 -2.818 1.00 93.44 84 ASN A N 1
ATOM 678 C CA . ASN A 1 84 ? 1.236 4.181 -3.386 1.00 93.44 84 ASN A CA 1
ATOM 679 C C . ASN A 1 84 ? 1.909 3.322 -2.283 1.00 93.44 84 ASN A C 1
ATOM 681 O O . ASN A 1 84 ? 2.935 3.749 -1.735 1.00 93.44 84 ASN A O 1
ATOM 685 N N . PRO A 1 85 ? 1.405 2.106 -1.973 1.00 93.56 85 PRO A N 1
ATOM 686 C CA . PRO A 1 85 ? 1.952 1.251 -0.908 1.00 93.56 85 PRO A CA 1
ATOM 687 C C . PRO A 1 85 ? 3.425 0.857 -1.105 1.00 93.56 85 PRO A C 1
ATOM 689 O O . PRO A 1 85 ? 4.118 0.495 -0.157 1.00 93.56 85 PRO A O 1
ATOM 692 N N . ARG A 1 86 ? 3.965 0.985 -2.324 1.00 92.88 86 ARG A N 1
ATOM 693 C CA . ARG A 1 86 ? 5.399 0.815 -2.598 1.00 92.88 86 ARG A CA 1
ATOM 694 C C . ARG A 1 86 ? 6.283 1.833 -1.871 1.00 92.88 86 ARG A C 1
ATOM 696 O O . ARG A 1 86 ? 7.485 1.579 -1.692 1.00 92.88 86 ARG A O 1
ATOM 703 N N . HIS A 1 87 ? 5.721 2.976 -1.493 1.00 88.56 87 HIS A N 1
ATOM 704 C CA . HIS A 1 87 ? 6.427 4.093 -0.873 1.00 88.56 87 HIS A CA 1
ATOM 705 C C . HIS A 1 87 ? 5.993 4.367 0.570 1.00 88.56 87 HIS A C 1
ATOM 707 O O . HIS A 1 87 ? 6.623 5.207 1.209 1.00 88.56 87 HIS A O 1
ATOM 713 N N . SER A 1 88 ? 4.998 3.649 1.109 1.00 77.06 88 SER A N 1
ATOM 714 C CA . SER A 1 88 ? 4.643 3.763 2.527 1.00 77.06 88 SER A CA 1
ATOM 715 C C . SER A 1 88 ? 5.823 3.305 3.390 1.00 77.06 88 SER A C 1
ATOM 717 O O . SER A 1 88 ? 6.337 2.194 3.208 1.00 77.06 88 SER A O 1
ATOM 719 N N . ARG A 1 89 ? 6.293 4.190 4.271 1.00 65.19 89 ARG A N 1
ATOM 720 C CA . ARG A 1 89 ? 7.354 3.923 5.247 1.00 65.19 89 ARG A CA 1
ATOM 721 C C . ARG A 1 89 ? 6.730 3.841 6.624 1.00 65.19 89 ARG A C 1
ATOM 723 O O . ARG A 1 89 ? 5.998 4.783 6.977 1.00 65.19 89 ARG A O 1
#

pLDDT: mean 86.71, std 11.31, range [43.94, 97.31]

Foldseek 3Di:
DPPPPDDDDPLDDDPLLVVLLCVLCPPPDPVLLVVLQVQLVVPQDDPVDHDDQPDLVPVLVVRDDDPSSVSQVSSCVSSVNPDRSPPDD

Sequence (89 aa):
MTSEKYQLSADIPKFDDARAFLIAIEGESQSIYREMTNAIRGQRGSPQDNVNWTNPNEWIPDRLSGRLSKLSFKVWEKSNHKVNPRHSR

Secondary structure (DSSP, 8-state):
---------TTSPPHHHHHHHHHHHTT--HHHHHHHHHHHHHT---TTS----S-HHHHHHHH--HHHHHHHHHHHHHTTS---TTT--

Radius of gyration: 15.15 Å; Cα contacts (8 Å, |Δi|>4): 69; chains: 1; bounding box: 28×54×28 Å

Mean predicted aligned error: 6.02 Å